Protein AF-A0A3C1G9T2-F1 (afdb_monomer_lite)

pLDDT: mean 72.77, std 18.2, range [28.62, 96.12]

Radius of gyration: 19.02 Å; chains: 1; bounding box: 40×33×49 Å

Sequence (112 aa):
MREGIAREVCRRFQWARPNGQFAVSSCRLLVLRLARRGFIQLPAARRPGNGAALRRAARGPEAGPGGLEPGVAGAALTGALVVRPIQPAEYPGWRSLMARDHYLGRTRSRAS

Structure (mmCIF, N/CA/C/O backbone):
data_AF-A0A3C1G9T2-F1
#
_entry.id   AF-A0A3C1G9T2-F1
#
loop_
_atom_site.group_PDB
_atom_site.id
_atom_site.type_symbol
_atom_site.label_atom_id
_atom_site.label_alt_id
_atom_site.label_comp_id
_atom_site.label_asym_id
_atom_site.label_entity_id
_atom_site.label_seq_id
_atom_site.pdbx_PDB_ins_code
_atom_site.Cartn_x
_atom_site.Cartn_y
_atom_site.Cartn_z
_atom_site.occupancy
_atom_site.B_iso_or_equiv
_atom_site.auth_seq_id
_atom_site.auth_comp_id
_atom_site.auth_asym_id
_atom_site.auth_atom_id
_atom_site.pdbx_PDB_model_num
ATOM 1 N N . MET A 1 1 ? 1.098 3.329 17.675 1.00 56.94 1 MET A N 1
ATOM 2 C CA . MET A 1 1 ? -0.339 3.303 18.045 1.00 56.94 1 MET A CA 1
ATOM 3 C C . MET A 1 1 ? -1.235 2.807 16.906 1.00 56.94 1 MET A C 1
ATOM 5 O O . MET A 1 1 ? -1.798 1.738 17.057 1.00 56.94 1 MET A O 1
ATOM 9 N N . ARG A 1 2 ? -1.328 3.482 15.745 1.00 71.25 2 ARG A N 1
ATOM 10 C CA . ARG A 1 2 ? -2.233 3.054 14.643 1.00 71.25 2 ARG A CA 1
ATOM 11 C C . ARG A 1 2 ? -1.890 1.702 13.998 1.00 71.25 2 ARG A C 1
ATOM 13 O O . ARG A 1 2 ? -2.776 1.025 13.500 1.00 71.25 2 ARG A O 1
ATOM 20 N N . GLU A 1 3 ? -0.626 1.295 14.038 1.00 78.31 3 GLU A N 1
ATOM 21 C CA . GLU A 1 3 ? -0.202 -0.024 13.551 1.00 78.31 3 GLU A CA 1
ATOM 22 C C . GLU A 1 3 ? -0.666 -1.176 14.457 1.00 78.31 3 GLU A C 1
ATOM 24 O O . GLU A 1 3 ? -0.977 -2.250 13.959 1.00 78.31 3 GLU A O 1
ATOM 29 N N . GLY A 1 4 ? -0.788 -0.935 15.770 1.00 85.50 4 GLY A N 1
ATOM 30 C CA . GLY A 1 4 ? -1.318 -1.924 16.713 1.00 85.50 4 GLY A CA 1
ATOM 31 C C . GLY A 1 4 ? -2.783 -2.253 16.427 1.00 85.50 4 GLY A C 1
ATOM 32 O O . GLY A 1 4 ? -3.141 -3.421 16.376 1.00 85.50 4 GLY A O 1
ATOM 33 N N . ILE A 1 5 ? -3.595 -1.232 16.121 1.00 87.38 5 ILE A N 1
ATOM 34 C CA . ILE A 1 5 ? -4.992 -1.412 15.693 1.00 87.38 5 ILE A CA 1
ATOM 35 C C . ILE A 1 5 ? -5.056 -2.235 14.401 1.00 87.38 5 ILE A C 1
ATOM 37 O O . ILE A 1 5 ? -5.826 -3.181 14.315 1.00 87.38 5 ILE A O 1
ATOM 41 N N . ALA A 1 6 ? -4.222 -1.917 13.406 1.00 90.31 6 ALA A N 1
ATOM 42 C CA . ALA A 1 6 ? -4.208 -2.658 12.145 1.00 90.31 6 ALA A CA 1
ATOM 43 C C . ALA A 1 6 ? -3.789 -4.129 12.328 1.00 90.31 6 ALA A C 1
ATOM 45 O O . ALA A 1 6 ? -4.389 -5.008 11.719 1.00 90.31 6 ALA A O 1
ATOM 46 N N . ARG A 1 7 ? -2.802 -4.417 13.190 1.00 90.62 7 ARG A N 1
ATOM 47 C CA . ARG A 1 7 ? -2.437 -5.800 13.541 1.00 90.62 7 ARG A CA 1
ATOM 48 C C . ARG A 1 7 ? -3.576 -6.535 14.227 1.00 90.62 7 ARG A C 1
ATOM 50 O O . ARG A 1 7 ? -3.834 -7.682 13.885 1.00 90.62 7 ARG A O 1
ATOM 57 N N . GLU A 1 8 ? -4.261 -5.874 15.153 1.00 93.38 8 GLU A N 1
ATOM 58 C CA . GLU A 1 8 ? -5.382 -6.475 15.867 1.00 93.38 8 GLU A CA 1
ATOM 59 C C . GLU A 1 8 ? -6.533 -6.830 14.932 1.00 93.38 8 GLU A C 1
ATOM 61 O O . GLU A 1 8 ? -7.059 -7.939 14.983 1.00 93.38 8 GLU A O 1
ATOM 66 N N . VAL A 1 9 ? -6.874 -5.913 14.029 1.00 92.81 9 VAL A N 1
ATOM 67 C CA . VAL A 1 9 ? -7.882 -6.152 12.996 1.00 92.81 9 VAL A CA 1
ATOM 68 C C . VAL A 1 9 ? -7.438 -7.298 12.086 1.00 92.81 9 VAL A C 1
ATOM 70 O O . VAL A 1 9 ? -8.196 -8.242 11.896 1.00 92.81 9 VAL A O 1
ATOM 73 N N . CYS A 1 10 ? -6.201 -7.291 11.579 1.00 95.25 10 CYS A N 1
ATOM 74 C CA . CYS A 1 10 ? -5.705 -8.405 10.768 1.00 95.25 10 CYS A CA 1
ATOM 75 C C . CYS A 1 10 ? -5.793 -9.752 11.494 1.00 95.25 10 CYS A C 1
ATOM 77 O O . CYS A 1 10 ? -6.192 -10.735 10.881 1.00 95.25 10 CYS A O 1
ATOM 79 N N . ARG A 1 11 ? -5.472 -9.793 12.790 1.00 95.19 11 ARG A N 1
ATOM 80 C CA . ARG A 1 11 ? -5.540 -11.006 13.608 1.00 95.19 11 ARG A CA 1
ATOM 81 C C . ARG A 1 11 ? -6.973 -11.509 13.785 1.00 95.19 11 ARG A C 1
ATOM 83 O O . ARG A 1 11 ? -7.224 -12.689 13.582 1.00 95.19 11 ARG A O 1
ATOM 90 N N . ARG A 1 12 ? -7.917 -10.624 14.122 1.00 96.12 12 ARG A N 1
ATOM 91 C CA . ARG A 1 12 ? -9.329 -10.995 14.344 1.00 96.12 12 ARG A CA 1
ATOM 92 C C . ARG A 1 12 ? -10.040 -11.448 13.073 1.00 96.12 12 ARG A C 1
ATOM 94 O O . ARG A 1 12 ? -10.850 -12.360 13.130 1.00 96.12 12 ARG A O 1
ATOM 101 N N . PHE A 1 13 ? -9.725 -10.823 11.944 1.00 94.56 13 PHE A N 1
ATOM 102 C CA . PHE A 1 13 ? -10.341 -11.133 10.652 1.00 94.56 13 PHE A CA 1
ATOM 103 C C . PHE A 1 13 ? -9.537 -12.146 9.829 1.00 94.56 13 PHE A C 1
ATOM 105 O O . PHE A 1 13 ? -9.868 -12.371 8.669 1.00 94.56 13 PHE A O 1
ATOM 112 N N . GLN A 1 14 ? -8.457 -12.708 10.391 1.00 94.62 14 GLN A N 1
ATOM 113 C CA . GLN A 1 14 ? -7.511 -13.576 9.677 1.00 94.62 14 GLN A CA 1
ATOM 114 C C . GLN A 1 14 ? -7.074 -12.985 8.327 1.00 94.62 14 GLN A C 1
ATOM 116 O O . GLN A 1 14 ? -6.906 -13.674 7.323 1.00 94.62 14 GLN A O 1
ATOM 121 N N . TRP A 1 15 ? -6.891 -11.662 8.291 1.00 94.75 15 TRP A N 1
ATOM 122 C CA . TRP A 1 15 ? -6.568 -10.951 7.064 1.00 94.75 15 TRP A CA 1
ATOM 123 C C . TRP A 1 15 ? -5.071 -11.053 6.767 1.00 94.75 15 TRP A C 1
ATOM 125 O O . TRP A 1 15 ? -4.270 -10.166 7.101 1.00 94.75 15 TRP A O 1
ATOM 135 N N . ALA A 1 16 ? -4.708 -12.161 6.128 1.00 93.50 16 ALA A N 1
ATOM 136 C CA . ALA A 1 16 ? -3.364 -12.487 5.683 1.00 93.50 16 ALA A CA 1
ATOM 137 C C . ALA A 1 16 ? -3.184 -12.291 4.169 1.00 93.50 16 ALA A C 1
ATOM 139 O O . ALA A 1 16 ? -4.133 -12.239 3.389 1.00 93.50 16 ALA A O 1
ATOM 140 N N . ARG A 1 17 ? -1.928 -12.129 3.763 1.00 91.88 17 ARG A N 1
ATOM 141 C CA . ARG A 1 17 ? -1.475 -12.177 2.370 1.00 91.88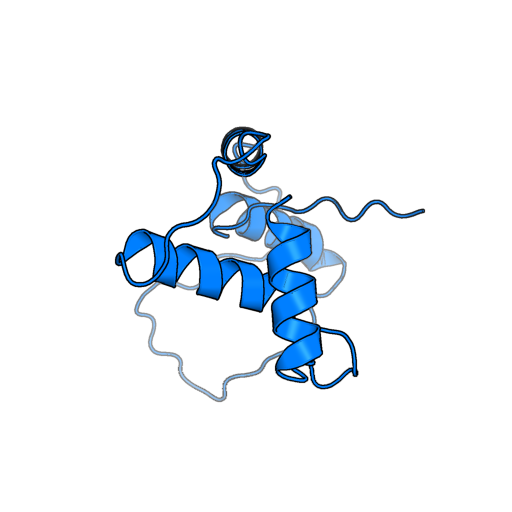 17 ARG A CA 1
ATOM 142 C C . ARG A 1 17 ? -1.284 -13.641 1.945 1.00 91.88 17 ARG A C 1
ATOM 144 O O . ARG A 1 17 ? -1.158 -14.498 2.818 1.00 91.88 17 ARG A O 1
ATOM 151 N N . PRO A 1 18 ? -1.131 -13.928 0.638 1.00 89.94 18 PRO A N 1
ATOM 152 C CA . PRO A 1 18 ? -0.848 -15.286 0.158 1.00 89.94 18 PRO A CA 1
ATOM 153 C C . PRO A 1 18 ? 0.391 -15.941 0.790 1.00 89.94 18 PRO A C 1
ATOM 155 O O . PRO A 1 18 ? 0.472 -17.157 0.869 1.00 89.94 18 PRO A O 1
ATOM 158 N N . ASN A 1 19 ? 1.343 -15.144 1.285 1.00 88.69 19 ASN A N 1
ATOM 159 C CA . ASN A 1 19 ? 2.536 -15.631 1.982 1.00 88.69 19 ASN A CA 1
ATOM 160 C C . ASN A 1 19 ? 2.326 -15.898 3.491 1.00 88.69 19 ASN A C 1
ATOM 162 O O . ASN A 1 19 ? 3.303 -15.990 4.231 1.00 88.69 19 ASN A O 1
ATOM 166 N N . GLY A 1 20 ? 1.079 -15.923 3.974 1.00 88.94 20 GLY A N 1
ATOM 167 C CA . GLY A 1 20 ? 0.723 -16.188 5.373 1.00 88.94 20 GLY A CA 1
ATOM 168 C C . GLY A 1 20 ? 0.943 -15.017 6.339 1.00 88.94 20 GLY A C 1
ATOM 169 O O . GLY A 1 20 ? 0.484 -15.061 7.478 1.00 88.94 20 GLY A O 1
ATOM 170 N N . GLN A 1 21 ? 1.595 -13.932 5.914 1.00 91.81 21 GLN A N 1
ATOM 171 C CA . GLN A 1 21 ? 1.814 -12.770 6.777 1.00 91.81 21 GLN A CA 1
ATOM 172 C C . GLN A 1 21 ? 0.579 -11.866 6.824 1.00 91.81 21 GLN A C 1
ATOM 174 O O . GLN A 1 21 ? -0.061 -11.610 5.801 1.00 91.81 21 GLN A O 1
ATOM 179 N N . PHE A 1 22 ? 0.287 -11.284 7.990 1.00 94.62 22 PHE A N 1
ATOM 180 C CA . PHE A 1 22 ? -0.817 -10.335 8.129 1.00 94.62 22 PHE A CA 1
ATOM 181 C C . PHE A 1 22 ? -0.665 -9.113 7.215 1.00 94.62 22 PHE A C 1
ATOM 183 O O . PHE A 1 22 ? 0.393 -8.481 7.125 1.00 94.62 22 PHE A O 1
ATOM 190 N N . ALA A 1 23 ? -1.767 -8.718 6.578 1.00 92.50 23 ALA A N 1
ATOM 191 C CA . ALA A 1 23 ? -1.827 -7.613 5.626 1.00 92.50 23 ALA A CA 1
ATOM 192 C C . ALA A 1 23 ? -1.872 -6.227 6.309 1.00 92.50 23 ALA A C 1
ATOM 194 O O . ALA A 1 23 ? -2.635 -5.346 5.911 1.00 92.50 23 ALA A O 1
ATOM 195 N N . VAL A 1 24 ? -1.026 -6.003 7.323 1.00 91.69 24 VAL A N 1
ATOM 196 C CA . VAL A 1 24 ? -1.074 -4.839 8.230 1.00 91.69 24 VAL A CA 1
ATOM 197 C C . VAL A 1 24 ? -1.039 -3.506 7.478 1.00 91.69 24 VAL A C 1
ATOM 199 O O . VAL A 1 24 ? -1.797 -2.592 7.804 1.00 91.69 24 VAL A O 1
ATOM 202 N N . SER A 1 25 ? -0.203 -3.382 6.441 1.00 87.75 25 SER A N 1
ATOM 203 C CA . SER A 1 25 ? -0.120 -2.159 5.627 1.00 87.75 25 SER A CA 1
ATOM 204 C C . SER A 1 25 ? -1.438 -1.838 4.915 1.00 87.75 25 SER A C 1
ATOM 206 O O . SER A 1 25 ? -1.877 -0.687 4.929 1.00 87.75 25 SER A O 1
ATOM 208 N N . SER A 1 26 ? -2.086 -2.851 4.332 1.00 88.94 26 SER A N 1
ATOM 209 C CA . SER A 1 26 ? -3.364 -2.713 3.624 1.00 88.94 26 SER A CA 1
ATOM 210 C C . SER A 1 26 ? -4.500 -2.420 4.601 1.00 88.94 26 SER A C 1
ATOM 212 O O . SER A 1 26 ? -5.271 -1.484 4.390 1.00 88.94 26 SER A O 1
ATOM 214 N N . CYS A 1 27 ? -4.540 -3.143 5.723 1.00 92.25 27 CYS A N 1
ATOM 215 C CA . CYS A 1 27 ? -5.505 -2.918 6.795 1.00 92.25 27 CYS A CA 1
ATOM 216 C C . CYS A 1 27 ? -5.402 -1.495 7.356 1.00 92.25 27 CYS A C 1
ATOM 218 O O . CYS A 1 27 ? -6.405 -0.793 7.483 1.00 92.25 27 CYS A O 1
ATOM 220 N N . ARG A 1 28 ? -4.181 -1.001 7.598 1.00 89.50 28 ARG A N 1
ATOM 221 C CA . ARG A 1 28 ? -3.958 0.383 8.032 1.00 89.50 28 ARG A CA 1
ATOM 222 C C . ARG A 1 28 ? -4.548 1.388 7.039 1.00 89.50 28 ARG A C 1
ATOM 224 O O . ARG A 1 28 ? -5.129 2.384 7.465 1.00 89.50 28 ARG A O 1
ATOM 231 N N . LEU A 1 29 ? -4.399 1.148 5.737 1.00 89.75 29 LEU A N 1
ATOM 232 C CA . LEU A 1 29 ? -4.957 2.007 4.692 1.00 89.75 29 LEU A CA 1
ATOM 233 C C . LEU A 1 29 ? -6.491 1.998 4.706 1.00 89.75 29 LEU A C 1
ATOM 235 O O . LEU A 1 29 ? -7.095 3.069 4.646 1.00 89.75 29 LEU A O 1
ATOM 239 N N . LEU A 1 30 ? -7.108 0.820 4.842 1.00 91.44 30 LEU A N 1
ATOM 240 C CA . LEU A 1 30 ? -8.559 0.678 4.976 1.00 91.44 30 LEU A CA 1
ATOM 241 C C . LEU A 1 30 ? -9.080 1.444 6.196 1.00 91.44 30 LEU A C 1
ATOM 243 O O . LEU A 1 30 ? -9.954 2.294 6.060 1.00 91.44 30 LEU A O 1
ATOM 247 N N . VAL A 1 31 ? -8.496 1.196 7.368 1.00 89.75 31 VAL A N 1
ATOM 248 C CA . VAL A 1 31 ? -8.873 1.829 8.639 1.00 89.75 31 VAL A CA 1
ATOM 249 C C . VAL A 1 31 ? -8.789 3.358 8.538 1.00 89.75 31 VAL A C 1
ATOM 251 O O . VAL A 1 31 ? -9.690 4.070 8.974 1.00 89.75 31 VAL A O 1
ATOM 254 N N . LEU A 1 32 ? -7.751 3.893 7.886 1.00 88.25 32 LEU A N 1
ATOM 255 C CA . LEU A 1 32 ? -7.644 5.332 7.630 1.00 88.25 32 LEU A CA 1
ATOM 256 C C . LEU A 1 32 ? -8.723 5.856 6.672 1.00 88.25 32 LEU A C 1
ATOM 258 O O . LEU A 1 32 ? -9.223 6.959 6.883 1.00 88.25 32 LEU A O 1
ATOM 262 N N . ARG A 1 33 ? -9.075 5.105 5.622 1.00 89.19 33 ARG A N 1
ATOM 263 C CA . ARG A 1 33 ? -10.147 5.490 4.688 1.00 89.19 33 ARG A CA 1
ATOM 264 C C . ARG A 1 33 ? -11.509 5.500 5.376 1.00 89.19 33 ARG A C 1
ATOM 266 O O . ARG A 1 33 ? -12.245 6.463 5.200 1.00 89.19 33 ARG A O 1
ATOM 273 N N . LEU A 1 34 ? -11.808 4.482 6.182 1.00 91.56 34 LEU A N 1
ATOM 274 C CA . LEU A 1 34 ? -13.045 4.407 6.962 1.00 91.56 34 LEU A CA 1
ATOM 275 C C . LEU A 1 34 ? -13.165 5.592 7.920 1.00 91.56 34 LEU A C 1
ATOM 277 O O . LEU A 1 34 ? -14.207 6.236 7.960 1.00 91.56 34 LEU A O 1
ATOM 281 N N . ALA A 1 35 ? -12.076 5.942 8.608 1.00 90.00 35 ALA A N 1
ATOM 282 C CA . ALA A 1 35 ? -12.078 7.083 9.513 1.00 90.00 35 ALA A CA 1
ATOM 283 C C . ALA A 1 35 ? -12.274 8.424 8.801 1.00 90.00 35 ALA A C 1
ATOM 285 O O . ALA A 1 35 ? -13.018 9.272 9.276 1.00 90.00 35 ALA A O 1
ATOM 286 N N . ARG A 1 36 ? -11.651 8.614 7.630 1.00 87.56 36 ARG A N 1
ATOM 287 C CA . ARG A 1 36 ? -11.865 9.820 6.810 1.00 87.56 36 ARG A CA 1
ATOM 288 C C . ARG A 1 36 ? -13.295 9.947 6.297 1.00 87.56 36 ARG A C 1
ATOM 290 O O . ARG A 1 36 ? -13.756 11.059 6.097 1.00 87.56 36 ARG A O 1
ATOM 297 N N . ARG A 1 37 ? -13.967 8.820 6.064 1.00 92.62 37 ARG A N 1
ATOM 298 C CA . ARG A 1 37 ? -15.379 8.773 5.669 1.00 92.62 37 ARG A CA 1
ATOM 299 C C . ARG A 1 37 ? -16.342 8.861 6.862 1.00 92.62 37 ARG A C 1
ATOM 301 O O . ARG A 1 37 ? -17.542 8.808 6.648 1.00 92.62 37 ARG A O 1
ATOM 308 N N . GLY A 1 38 ? -15.837 8.963 8.094 1.00 92.00 38 GLY A N 1
ATOM 309 C CA . GLY A 1 38 ? -16.663 9.072 9.299 1.00 92.00 38 GLY A CA 1
ATOM 310 C C . GLY A 1 38 ? -17.256 7.754 9.808 1.00 92.00 38 GLY A C 1
ATOM 311 O O . GLY A 1 38 ? -17.956 7.770 10.810 1.00 92.00 38 GLY A O 1
ATOM 312 N N . PHE A 1 39 ? -16.951 6.608 9.187 1.00 94.00 39 PHE A N 1
ATOM 313 C CA . PHE A 1 39 ? -17.489 5.311 9.628 1.00 94.00 39 PHE A CA 1
ATOM 314 C C . PHE A 1 39 ? -16.927 4.845 10.973 1.00 94.00 39 PHE A C 1
ATOM 316 O O . PHE A 1 39 ? -17.565 4.066 11.671 1.00 94.00 39 PHE A O 1
ATOM 323 N N . ILE A 1 40 ? -15.711 5.275 11.317 1.00 91.19 40 ILE A N 1
ATOM 324 C CA . ILE A 1 40 ? -15.057 4.949 12.587 1.00 91.19 40 ILE A CA 1
ATOM 325 C C . ILE A 1 40 ? -14.276 6.156 13.097 1.00 91.19 40 ILE A C 1
ATOM 327 O O . ILE A 1 40 ? -13.708 6.918 12.316 1.00 91.19 40 ILE A O 1
ATOM 331 N N . GLN A 1 41 ? -14.152 6.289 14.413 1.00 89.00 41 GLN A N 1
ATOM 332 C CA . GLN A 1 41 ? -13.301 7.306 15.019 1.00 89.00 41 GLN A CA 1
ATOM 333 C C . GLN A 1 41 ? -11.976 6.676 15.454 1.00 89.00 41 GLN A C 1
ATOM 335 O O . GLN A 1 41 ? -11.946 5.652 16.134 1.00 89.00 41 GLN A O 1
ATOM 340 N N . LEU A 1 42 ? -10.854 7.265 15.031 1.00 85.69 42 LEU A N 1
ATOM 341 C CA . LEU A 1 42 ? -9.523 6.772 15.389 1.00 85.69 42 LEU A CA 1
ATOM 342 C C . LEU A 1 42 ? -8.859 7.688 16.414 1.00 85.69 42 LEU A C 1
ATOM 344 O O . LEU A 1 42 ? -8.898 8.906 16.232 1.00 85.69 42 LEU A O 1
ATOM 348 N N . PRO A 1 43 ? -8.145 7.130 17.410 1.00 83.31 43 PRO A N 1
ATOM 349 C CA . PRO A 1 43 ? -7.418 7.935 18.382 1.00 83.31 43 PRO A CA 1
ATOM 350 C C . PRO A 1 43 ? -6.378 8.818 17.688 1.00 83.31 43 PRO A C 1
ATOM 352 O O . PRO A 1 43 ? -5.786 8.429 16.667 1.00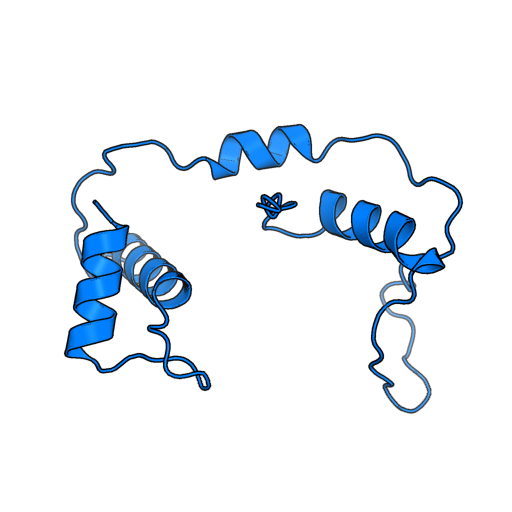 83.31 43 PRO A O 1
ATOM 355 N N . ALA A 1 44 ? -6.140 10.007 18.244 1.00 75.38 44 ALA A N 1
ATOM 356 C CA . ALA A 1 44 ? -5.193 10.978 17.708 1.00 75.38 44 ALA A CA 1
ATOM 357 C C . ALA A 1 44 ? -3.834 10.325 17.386 1.00 75.38 44 ALA A C 1
ATOM 359 O O . ALA A 1 44 ? -3.331 9.446 18.096 1.00 75.38 44 ALA A O 1
ATOM 360 N N . ALA A 1 45 ? -3.251 10.690 16.243 1.00 69.56 45 ALA A N 1
ATOM 361 C CA . ALA A 1 45 ? -1.967 10.136 15.841 1.00 69.56 45 ALA A CA 1
ATOM 362 C C . ALA A 1 45 ? -0.865 10.650 16.780 1.00 69.56 45 ALA A C 1
ATOM 364 O O . ALA A 1 45 ? -0.590 11.839 16.810 1.00 69.56 45 ALA A O 1
ATOM 365 N N . ARG A 1 46 ? -0.192 9.745 17.504 1.00 68.94 46 ARG A N 1
ATOM 366 C CA . ARG A 1 46 ? 0.905 10.108 18.424 1.00 68.94 46 ARG A CA 1
ATOM 367 C C . ARG A 1 46 ? 2.176 10.632 17.733 1.00 68.94 46 ARG A C 1
ATOM 369 O O . ARG A 1 46 ? 3.066 11.118 18.415 1.00 68.94 46 ARG A O 1
ATOM 376 N N . ARG A 1 47 ? 2.304 10.484 16.408 1.00 61.53 47 ARG A N 1
ATOM 377 C CA . ARG A 1 47 ? 3.422 11.018 15.611 1.00 61.53 47 ARG A CA 1
ATOM 378 C C . ARG A 1 47 ? 2.923 11.446 14.227 1.00 61.53 47 ARG A C 1
ATOM 380 O O . ARG A 1 47 ? 2.143 10.686 13.634 1.00 61.53 47 ARG A O 1
ATOM 387 N N . PRO A 1 48 ? 3.366 12.596 13.690 1.00 55.06 48 PRO A N 1
ATOM 388 C CA . PRO A 1 48 ? 3.126 12.945 12.296 1.00 55.06 48 PRO A CA 1
ATOM 389 C C . PRO A 1 48 ? 3.766 11.890 11.386 1.00 55.06 48 PRO A C 1
ATOM 391 O O . PRO A 1 48 ? 4.864 11.397 11.643 1.00 55.06 48 PRO A O 1
ATOM 394 N N . GLY A 1 49 ? 3.043 11.483 10.342 1.00 56.38 49 GLY A N 1
ATOM 395 C CA . GLY A 1 49 ? 3.528 10.478 9.402 1.00 56.38 49 GLY A CA 1
ATOM 396 C C . GLY A 1 49 ? 4.724 10.995 8.604 1.00 56.38 49 GLY A C 1
ATOM 397 O O . GLY A 1 49 ? 4.676 12.072 8.021 1.00 56.38 49 GLY A O 1
ATOM 398 N N . ASN A 1 50 ? 5.766 10.178 8.504 1.00 54.41 50 ASN A N 1
ATOM 399 C CA . ASN A 1 50 ? 7.047 10.471 7.853 1.00 54.41 50 ASN A CA 1
ATOM 400 C C . ASN A 1 50 ? 6.915 10.741 6.334 1.00 54.41 50 ASN A C 1
ATOM 402 O O . ASN A 1 50 ? 7.884 11.115 5.679 1.00 54.41 50 ASN A O 1
ATOM 406 N N . GLY A 1 51 ? 5.728 10.530 5.752 1.00 49.59 51 GLY A N 1
ATOM 407 C CA . GLY A 1 51 ? 5.487 10.623 4.310 1.00 49.59 51 GLY A CA 1
ATOM 408 C C . GLY A 1 51 ? 5.680 12.026 3.730 1.00 49.59 51 GLY A C 1
ATOM 409 O O . GLY A 1 51 ? 6.035 12.152 2.564 1.00 49.59 51 GLY A O 1
ATOM 410 N N . ALA A 1 52 ? 5.507 13.083 4.530 1.00 48.75 52 ALA A N 1
ATOM 411 C CA . ALA A 1 52 ? 5.726 14.454 4.063 1.00 48.75 52 ALA A CA 1
ATOM 412 C C . ALA A 1 52 ? 7.218 14.771 3.834 1.00 48.75 52 ALA A C 1
ATOM 414 O O . ALA A 1 52 ? 7.559 15.458 2.873 1.00 48.75 52 ALA A O 1
ATOM 415 N N . ALA A 1 53 ? 8.110 14.232 4.673 1.00 46.16 53 ALA A N 1
ATOM 416 C CA . ALA A 1 53 ? 9.556 14.422 4.538 1.00 46.16 53 ALA A CA 1
ATOM 417 C C . ALA A 1 53 ? 10.125 13.661 3.326 1.00 46.16 53 ALA A C 1
ATOM 419 O O . ALA A 1 53 ? 10.965 14.187 2.600 1.00 46.16 53 ALA A O 1
ATOM 420 N N . LEU A 1 54 ? 9.598 12.462 3.048 1.00 49.62 54 LEU A N 1
ATOM 421 C CA . LEU A 1 54 ? 9.970 11.654 1.880 1.00 49.62 54 LEU A CA 1
ATOM 422 C C . LEU A 1 54 ? 9.631 12.331 0.544 1.00 49.62 54 LEU A C 1
ATOM 424 O O . LEU A 1 54 ? 10.428 12.255 -0.386 1.00 49.62 54 LEU A O 1
ATOM 428 N N . ARG A 1 55 ? 8.508 13.059 0.460 1.00 46.88 55 ARG A N 1
ATOM 429 C CA . ARG A 1 55 ? 8.132 13.810 -0.754 1.00 46.88 55 ARG A CA 1
ATOM 430 C C . ARG A 1 55 ? 9.110 14.933 -1.104 1.00 46.88 55 ARG A C 1
ATOM 432 O O . ARG A 1 55 ? 9.257 15.253 -2.276 1.00 46.88 55 ARG A O 1
ATOM 439 N N . ARG A 1 56 ? 9.781 15.544 -0.117 1.00 46.25 56 ARG A N 1
ATOM 440 C CA . ARG A 1 56 ? 10.772 16.608 -0.379 1.00 46.25 56 ARG A CA 1
ATOM 441 C C . ARG A 1 56 ? 12.112 16.056 -0.863 1.00 46.25 56 ARG A C 1
ATOM 443 O O . ARG A 1 56 ? 12.729 16.684 -1.710 1.00 46.25 56 ARG A O 1
ATOM 450 N N . ALA A 1 57 ? 12.518 14.882 -0.379 1.00 47.88 57 ALA A N 1
ATOM 451 C CA . ALA A 1 57 ? 13.774 14.232 -0.768 1.00 47.88 57 ALA A CA 1
ATOM 452 C C . ALA A 1 57 ? 13.734 13.571 -2.163 1.00 47.88 57 ALA A C 1
ATOM 454 O O . ALA A 1 57 ? 14.774 13.183 -2.683 1.00 47.88 57 ALA A O 1
ATOM 455 N N . ALA A 1 58 ? 12.547 13.431 -2.762 1.00 50.50 58 ALA A N 1
ATOM 456 C CA . ALA A 1 58 ? 12.349 12.858 -4.094 1.00 50.50 58 ALA A CA 1
ATOM 457 C C . ALA A 1 58 ? 12.698 13.818 -5.253 1.00 50.50 58 ALA A C 1
ATOM 459 O O . ALA A 1 58 ? 12.755 13.390 -6.401 1.00 50.50 58 ALA A O 1
ATOM 460 N N . ARG A 1 59 ? 12.987 15.094 -4.961 1.00 45.84 59 ARG A N 1
ATOM 461 C CA . ARG A 1 59 ? 13.577 16.048 -5.915 1.00 45.84 59 ARG A CA 1
ATOM 462 C C . ARG A 1 59 ? 15.103 15.877 -5.957 1.00 45.84 59 ARG A C 1
ATOM 464 O O . ARG A 1 59 ? 15.840 16.735 -5.487 1.00 45.84 59 ARG A O 1
ATOM 471 N N . GLY A 1 60 ? 15.561 14.713 -6.415 1.00 46.31 60 GLY A N 1
ATOM 472 C CA . GLY A 1 60 ? 16.961 14.470 -6.795 1.00 46.31 60 GLY A CA 1
ATOM 473 C C . GLY A 1 60 ? 17.183 14.769 -8.285 1.00 46.31 60 GLY A C 1
ATOM 474 O O . GLY A 1 60 ? 16.189 14.900 -9.000 1.00 46.31 60 GLY A O 1
ATOM 475 N N . PRO A 1 61 ? 18.441 14.914 -8.744 1.00 44.53 61 PRO A N 1
ATOM 476 C CA . PRO A 1 61 ? 18.751 15.488 -10.051 1.00 44.53 61 PRO A CA 1
ATOM 477 C C . PRO A 1 61 ? 18.278 14.617 -11.222 1.00 44.53 61 PRO A C 1
ATOM 479 O O . PRO A 1 61 ? 18.078 13.410 -11.075 1.00 44.53 61 PRO A O 1
ATOM 482 N N . GLU A 1 62 ? 18.092 15.303 -12.353 1.00 52.72 62 GLU A N 1
ATOM 483 C CA . GLU A 1 62 ? 17.730 14.823 -13.693 1.00 52.72 62 GLU A CA 1
ATOM 484 C C . GLU A 1 62 ? 18.365 13.479 -14.082 1.00 52.72 62 GLU A C 1
ATOM 486 O O . GLU A 1 62 ? 19.460 13.121 -13.643 1.00 52.72 62 GLU A O 1
ATOM 491 N N . ALA A 1 63 ? 17.634 12.732 -14.913 1.00 47.03 63 ALA A N 1
ATOM 492 C CA . ALA A 1 63 ? 17.959 11.383 -15.350 1.00 47.03 63 ALA A CA 1
ATOM 493 C C . ALA A 1 63 ? 19.403 11.266 -15.874 1.00 47.03 63 ALA A C 1
ATOM 495 O O . ALA A 1 63 ? 19.782 11.891 -16.859 1.00 47.03 63 ALA A O 1
ATOM 496 N N . GLY A 1 64 ? 20.207 10.429 -15.213 1.00 46.75 64 GLY A N 1
ATOM 497 C CA . GLY A 1 64 ? 21.482 9.974 -15.762 1.00 46.75 64 GLY A CA 1
ATOM 498 C C . GLY A 1 64 ? 21.259 9.027 -16.951 1.00 46.75 64 GLY A C 1
ATOM 499 O O . GLY A 1 64 ? 20.215 8.371 -17.018 1.00 46.75 64 GLY A O 1
ATOM 500 N N . PRO A 1 65 ? 22.230 8.922 -17.874 1.00 46.69 65 PRO A N 1
ATOM 501 C CA . PRO A 1 65 ? 22.079 8.190 -19.126 1.00 46.69 65 PRO A CA 1
ATOM 502 C C . PRO A 1 65 ? 21.945 6.690 -18.833 1.00 46.69 65 PRO A C 1
ATOM 504 O O . PRO A 1 65 ? 22.888 6.039 -18.390 1.00 46.69 65 PRO A O 1
ATOM 507 N N . GLY A 1 66 ? 20.734 6.161 -19.009 1.00 52.62 66 GLY A N 1
ATOM 508 C CA . GLY A 1 66 ? 20.372 4.818 -18.554 1.00 52.62 66 GLY A CA 1
ATOM 509 C C . GLY A 1 66 ? 19.006 4.341 -19.049 1.00 52.62 66 GLY A C 1
ATOM 510 O O . GLY A 1 66 ? 18.240 3.777 -18.273 1.00 52.62 66 GLY A O 1
ATOM 511 N N . GLY A 1 67 ? 18.693 4.615 -20.319 1.00 55.62 67 GLY A N 1
ATOM 512 C CA . GLY A 1 67 ? 17.913 3.743 -21.212 1.00 55.62 67 GLY A CA 1
ATOM 513 C C . GLY A 1 67 ? 16.418 3.503 -20.970 1.00 55.62 67 GLY A C 1
ATOM 514 O O . GLY A 1 67 ? 15.815 2.810 -21.783 1.00 55.62 67 GLY A O 1
ATOM 515 N N . LEU A 1 68 ? 15.799 4.032 -19.912 1.00 60.94 68 LEU A N 1
ATOM 516 C CA . LEU A 1 68 ? 14.352 3.905 -19.699 1.00 60.94 68 LEU A CA 1
ATOM 517 C C . LEU A 1 68 ? 13.658 5.252 -19.897 1.00 60.94 68 LEU A C 1
ATOM 519 O O . LEU A 1 68 ? 13.487 6.014 -18.947 1.00 60.94 68 LEU A O 1
ATOM 523 N N . GLU A 1 69 ? 13.233 5.509 -21.130 1.00 63.47 69 GLU A N 1
ATOM 524 C CA . GLU A 1 69 ? 12.348 6.626 -21.446 1.00 63.47 69 GLU A CA 1
ATOM 525 C C . GLU A 1 69 ? 10.888 6.218 -21.194 1.00 63.47 69 GLU A C 1
ATOM 527 O O . GLU A 1 69 ? 10.476 5.124 -21.602 1.00 63.47 69 GLU A O 1
ATOM 532 N N . PRO A 1 70 ? 10.079 7.054 -20.518 1.00 63.41 70 PRO A N 1
ATOM 533 C CA . PRO A 1 70 ? 8.646 6.825 -20.421 1.00 63.41 70 PRO A CA 1
ATOM 534 C C . PRO A 1 70 ? 8.035 6.677 -21.816 1.00 63.41 70 PRO A C 1
ATOM 536 O O . PRO A 1 70 ? 8.282 7.492 -22.703 1.00 63.41 70 PRO A O 1
ATOM 539 N N . GLY A 1 71 ? 7.200 5.654 -22.004 1.00 66.25 71 GLY A N 1
ATOM 540 C CA . GLY A 1 71 ? 6.396 5.546 -23.217 1.00 66.25 71 GLY A CA 1
ATOM 541 C C . GLY A 1 71 ? 5.499 6.775 -23.389 1.00 66.25 71 GLY A C 1
ATOM 542 O O . GLY A 1 71 ? 5.034 7.363 -22.408 1.00 66.25 71 GLY A O 1
ATOM 543 N N . VAL A 1 72 ? 5.241 7.161 -24.638 1.00 64.12 72 VAL A N 1
ATOM 544 C CA . VAL A 1 72 ? 4.366 8.297 -24.949 1.00 64.12 72 VAL A CA 1
ATOM 545 C C . VAL A 1 72 ? 2.942 7.976 -24.495 1.00 64.12 72 VAL A C 1
ATOM 547 O O . VAL A 1 72 ? 2.354 6.970 -24.902 1.00 64.12 72 VAL A O 1
ATOM 550 N N . ALA A 1 73 ? 2.374 8.831 -23.644 1.00 57.50 73 ALA A N 1
ATOM 551 C CA . ALA A 1 73 ? 0.990 8.695 -23.211 1.00 57.50 73 ALA A CA 1
ATOM 552 C C . ALA A 1 73 ? 0.049 8.757 -24.428 1.00 57.50 73 ALA A C 1
ATOM 554 O O . ALA A 1 73 ? 0.120 9.689 -25.223 1.00 57.50 73 ALA A O 1
ATOM 555 N N . GLY A 1 74 ? -0.826 7.758 -24.571 1.00 58.78 74 GLY A N 1
ATOM 556 C CA . GLY A 1 74 ? -1.748 7.655 -25.708 1.00 58.78 74 GLY A CA 1
ATOM 557 C C . GLY A 1 74 ? -1.195 6.908 -26.925 1.00 58.78 74 GLY A C 1
ATOM 558 O O . GLY A 1 74 ? -1.919 6.760 -27.906 1.00 58.78 74 GLY A O 1
ATOM 559 N N . ALA A 1 75 ? 0.037 6.390 -26.873 1.00 68.12 75 ALA A N 1
ATOM 560 C CA . ALA A 1 75 ? 0.507 5.453 -27.885 1.00 68.12 75 ALA A CA 1
ATOM 561 C C . ALA A 1 75 ? -0.362 4.185 -27.865 1.00 68.12 75 ALA A C 1
ATOM 563 O O . ALA A 1 75 ? -0.553 3.561 -26.816 1.00 68.12 75 ALA A O 1
ATOM 564 N N . ALA A 1 76 ? -0.887 3.798 -29.028 1.00 69.31 76 ALA A N 1
ATOM 565 C CA . ALA A 1 76 ? -1.554 2.515 -29.179 1.00 69.31 76 ALA A CA 1
ATOM 566 C C . ALA A 1 76 ? -0.528 1.404 -28.915 1.00 69.31 76 ALA A C 1
ATOM 568 O O . ALA A 1 76 ? 0.454 1.276 -29.646 1.00 69.31 76 ALA A O 1
ATOM 569 N N . LEU A 1 77 ? -0.737 0.619 -27.855 1.00 68.62 77 LEU A N 1
ATOM 570 C CA . LEU A 1 77 ? 0.080 -0.558 -27.580 1.00 68.62 77 LEU A CA 1
ATOM 571 C C . LEU A 1 77 ? -0.244 -1.609 -28.643 1.00 68.62 77 LEU A C 1
ATOM 573 O O . LEU A 1 77 ? -1.269 -2.285 -28.574 1.00 68.62 77 LEU A O 1
ATOM 577 N N . THR A 1 78 ? 0.607 -1.710 -29.658 1.00 72.19 78 THR A N 1
ATOM 578 C CA . THR A 1 78 ? 0.505 -2.731 -30.696 1.00 72.19 78 THR A CA 1
ATOM 579 C C . THR A 1 78 ? 1.370 -3.928 -30.298 1.00 72.19 78 THR A C 1
ATOM 581 O O . THR A 1 78 ? 2.568 -3.801 -30.058 1.00 72.19 78 THR A O 1
ATOM 584 N N . GLY A 1 79 ? 0.753 -5.107 -30.186 1.00 77.75 79 GLY A N 1
ATOM 585 C CA . GLY A 1 79 ? 1.432 -6.356 -29.823 1.00 77.75 79 GLY A CA 1
ATOM 586 C C . GLY A 1 79 ? 1.087 -6.891 -28.431 1.00 77.75 79 GLY A C 1
ATOM 587 O O . GLY A 1 79 ? 0.263 -6.339 -27.703 1.00 77.75 79 GLY A O 1
ATOM 588 N N . ALA A 1 80 ? 1.696 -8.025 -28.079 1.00 76.56 80 ALA A N 1
ATOM 589 C CA . ALA A 1 80 ? 1.469 -8.682 -26.797 1.00 76.56 80 ALA A CA 1
ATOM 590 C C . ALA A 1 80 ? 2.160 -7.921 -25.656 1.00 76.56 80 ALA A C 1
ATOM 592 O O . ALA A 1 80 ? 3.334 -7.562 -25.750 1.00 76.56 80 ALA A O 1
ATOM 593 N N . LEU A 1 81 ? 1.442 -7.714 -24.550 1.00 79.94 81 LEU A N 1
ATOM 594 C CA . LEU A 1 81 ? 2.012 -7.138 -23.336 1.00 79.94 81 LEU A CA 1
ATOM 595 C C . LEU A 1 81 ? 2.988 -8.137 -22.702 1.00 79.94 81 LEU A C 1
ATOM 597 O O . LEU A 1 81 ? 2.573 -9.180 -22.198 1.00 79.94 81 LEU A O 1
ATOM 601 N N . VAL A 1 82 ? 4.277 -7.795 -22.686 1.00 77.44 82 VAL A N 1
ATOM 602 C CA . VAL A 1 82 ? 5.315 -8.598 -22.030 1.00 77.44 82 VAL A CA 1
ATOM 603 C C . VAL A 1 82 ? 5.751 -7.920 -20.739 1.00 77.44 82 VAL A C 1
ATOM 605 O O . VAL A 1 82 ? 6.186 -6.771 -20.737 1.00 77.44 82 VAL A O 1
ATOM 608 N N . VAL A 1 83 ? 5.669 -8.653 -19.630 1.00 84.94 83 VAL A N 1
ATOM 609 C CA . VAL A 1 83 ? 6.176 -8.217 -18.326 1.00 84.94 83 VAL A CA 1
ATOM 610 C C . VAL A 1 83 ? 7.436 -9.013 -18.012 1.00 84.94 83 VAL A C 1
ATOM 612 O O . VAL A 1 83 ? 7.396 -10.241 -17.977 1.00 84.94 83 VAL A O 1
ATOM 615 N N . ARG A 1 84 ? 8.553 -8.321 -17.760 1.00 88.50 84 ARG A N 1
ATOM 616 C CA . ARG A 1 84 ? 9.820 -8.947 -17.361 1.00 88.50 84 ARG A CA 1
ATOM 617 C C . ARG A 1 84 ? 10.475 -8.230 -16.179 1.00 88.50 84 ARG A C 1
ATOM 619 O O . ARG A 1 84 ? 10.228 -7.040 -15.976 1.00 88.50 84 ARG A O 1
ATOM 626 N N . PRO A 1 85 ? 11.347 -8.920 -15.426 1.00 85.12 85 PRO A N 1
ATOM 627 C CA . PRO A 1 85 ? 12.212 -8.271 -14.451 1.00 85.12 85 PRO A CA 1
ATOM 628 C C . PRO A 1 85 ? 13.125 -7.209 -15.086 1.00 85.12 85 PRO A C 1
ATOM 630 O O . PRO A 1 85 ? 13.520 -7.309 -16.252 1.00 85.12 85 PRO A O 1
ATOM 633 N N . ILE A 1 86 ? 13.475 -6.203 -14.283 1.00 81.88 86 ILE A N 1
ATOM 634 C CA . ILE A 1 86 ? 14.407 -5.128 -14.647 1.00 81.88 86 ILE A CA 1
ATOM 635 C C . ILE A 1 86 ? 15.836 -5.665 -14.590 1.00 81.88 86 ILE A C 1
ATOM 637 O O . ILE A 1 86 ? 16.217 -6.307 -13.610 1.00 81.88 86 ILE A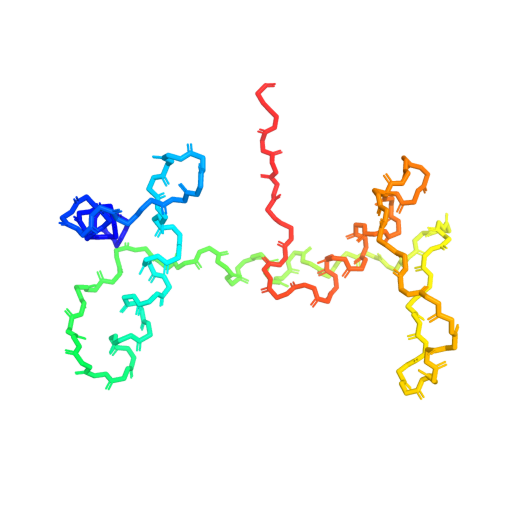 O 1
ATOM 641 N N . GLN A 1 87 ? 16.630 -5.385 -15.619 1.00 86.00 87 GLN A N 1
ATOM 642 C CA . GLN A 1 87 ? 18.038 -5.760 -15.667 1.00 86.00 87 GLN A CA 1
ATOM 643 C C . GLN A 1 87 ? 18.905 -4.785 -14.850 1.00 86.00 87 GLN A C 1
ATOM 645 O O . GLN A 1 87 ? 18.555 -3.610 -14.714 1.00 86.00 87 GLN A O 1
ATOM 650 N N . PRO A 1 88 ? 20.073 -5.215 -14.333 1.00 82.88 88 PRO A N 1
ATOM 651 C CA . PRO A 1 88 ? 20.945 -4.355 -13.526 1.00 82.88 88 PRO A CA 1
ATOM 652 C C . PRO A 1 88 ? 21.316 -3.018 -14.189 1.00 82.88 88 PRO A C 1
ATOM 654 O O . PRO A 1 88 ? 21.356 -1.995 -13.508 1.00 82.88 88 PRO A O 1
ATOM 657 N N . ALA A 1 89 ? 21.518 -3.007 -15.510 1.00 82.00 89 ALA A N 1
ATOM 658 C CA . ALA A 1 89 ? 21.838 -1.800 -16.278 1.00 82.00 89 ALA A CA 1
ATOM 659 C C . ALA A 1 89 ? 20.679 -0.784 -16.347 1.00 82.00 89 ALA A C 1
ATOM 661 O O . ALA A 1 89 ? 20.911 0.415 -16.453 1.00 82.00 89 ALA A O 1
ATOM 662 N N . GLU A 1 90 ? 19.433 -1.246 -16.234 1.00 81.94 90 GLU A N 1
ATOM 663 C CA . GLU A 1 90 ? 18.215 -0.422 -16.297 1.00 81.94 90 GLU A CA 1
ATOM 664 C C . GLU A 1 90 ? 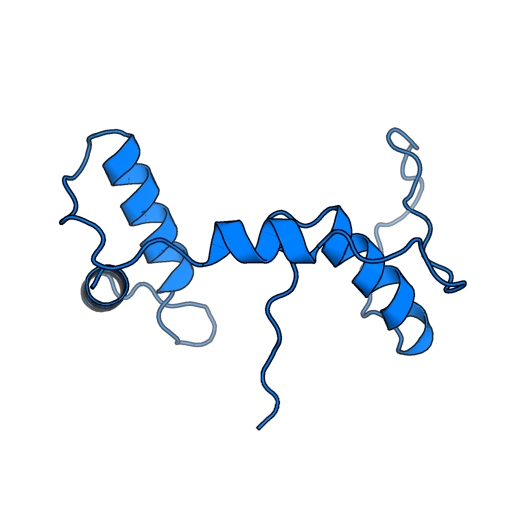17.826 0.142 -14.917 1.00 81.94 90 GLU A C 1
ATOM 666 O O . GLU A 1 90 ? 16.986 1.038 -14.785 1.00 81.94 90 GLU A O 1
ATOM 671 N N . TYR A 1 91 ? 18.441 -0.387 -13.855 1.00 80.19 91 TYR A N 1
ATOM 672 C CA . TYR A 1 91 ? 18.122 -0.044 -12.475 1.00 80.19 91 TYR A CA 1
ATOM 673 C C . TYR A 1 91 ? 18.280 1.455 -12.149 1.00 80.19 91 TYR A C 1
ATOM 675 O O . TYR A 1 91 ? 17.421 1.982 -11.432 1.00 80.19 91 TYR A O 1
ATOM 683 N N . PRO A 1 92 ? 19.303 2.183 -12.647 1.00 78.12 92 PRO A N 1
ATOM 684 C CA . PRO A 1 92 ? 19.421 3.625 -12.420 1.00 78.12 92 PRO A CA 1
ATOM 685 C C . PRO A 1 92 ? 18.248 4.427 -13.006 1.00 78.12 92 PRO A C 1
ATOM 687 O O . PRO A 1 92 ? 17.672 5.255 -12.295 1.00 78.12 92 PRO A O 1
ATOM 690 N N . GLY A 1 93 ? 17.843 4.137 -14.249 1.00 80.12 93 GLY A N 1
ATOM 691 C CA . GLY A 1 93 ? 16.716 4.797 -14.918 1.00 80.12 93 GLY A CA 1
ATOM 692 C C . GLY A 1 93 ? 15.392 4.530 -14.203 1.00 80.12 93 GLY A C 1
ATOM 693 O O . GLY A 1 93 ? 14.682 5.462 -13.819 1.00 80.12 93 GLY A O 1
ATOM 694 N N . TRP A 1 94 ? 15.114 3.262 -13.879 1.00 79.94 94 TRP A N 1
ATOM 695 C CA . TRP A 1 94 ? 13.915 2.884 -13.124 1.00 79.94 94 TRP A CA 1
ATOM 696 C C . TRP A 1 94 ? 13.855 3.566 -11.754 1.00 79.94 94 TRP A C 1
ATOM 698 O O . TRP A 1 94 ? 12.802 4.043 -11.328 1.00 79.94 94 TRP A O 1
ATOM 708 N N . ARG A 1 95 ? 14.994 3.655 -11.054 1.00 76.06 95 ARG A N 1
ATOM 709 C CA . ARG A 1 95 ? 15.072 4.345 -9.760 1.00 76.06 95 ARG A CA 1
ATOM 710 C C . ARG A 1 95 ? 14.729 5.823 -9.865 1.00 76.06 95 ARG A C 1
ATOM 712 O O . ARG A 1 95 ? 14.103 6.334 -8.937 1.00 76.06 95 ARG A O 1
ATOM 719 N N . SER A 1 96 ? 15.153 6.488 -10.937 1.00 75.31 96 SER A N 1
ATOM 720 C CA . SER A 1 96 ? 14.833 7.895 -11.185 1.00 75.31 96 SER A CA 1
ATOM 721 C C . SER A 1 96 ? 13.328 8.080 -11.401 1.00 75.31 96 SER A C 1
ATOM 723 O O . SER A 1 96 ? 12.693 8.855 -10.685 1.00 75.31 96 SER A O 1
ATOM 725 N N . LEU A 1 97 ? 12.726 7.269 -12.279 1.00 76.19 97 LEU A N 1
ATOM 726 C CA . LEU A 1 97 ? 11.282 7.289 -12.554 1.00 76.19 97 LEU A CA 1
ATOM 727 C C . LEU A 1 97 ? 10.446 7.005 -11.298 1.00 76.19 97 LEU A C 1
ATOM 729 O O . LEU A 1 97 ? 9.506 7.727 -10.981 1.00 76.19 97 LEU A O 1
ATOM 733 N N . MET A 1 98 ? 10.830 6.007 -10.499 1.00 76.62 98 MET A N 1
ATOM 734 C CA . MET A 1 98 ? 10.157 5.723 -9.227 1.00 76.62 98 MET A CA 1
ATOM 735 C C . MET A 1 98 ? 10.308 6.841 -8.196 1.00 76.62 98 MET A C 1
ATOM 737 O O . MET A 1 98 ? 9.421 7.026 -7.367 1.00 76.62 98 MET A O 1
ATOM 741 N N . ALA A 1 99 ? 11.418 7.579 -8.195 1.00 69.88 99 ALA A N 1
ATOM 742 C CA . ALA A 1 99 ? 11.557 8.728 -7.310 1.00 69.88 99 ALA A CA 1
ATOM 743 C C . ALA A 1 99 ? 10.620 9.871 -7.732 1.00 69.88 99 ALA A C 1
ATOM 745 O O . ALA A 1 99 ? 9.987 10.468 -6.864 1.00 69.88 99 ALA A O 1
ATOM 746 N N . ARG A 1 100 ? 10.508 10.133 -9.040 1.00 67.69 100 ARG A N 1
ATOM 747 C CA . ARG A 1 100 ? 9.710 11.230 -9.606 1.00 67.69 100 ARG A CA 1
ATOM 748 C C . ARG A 1 100 ? 8.20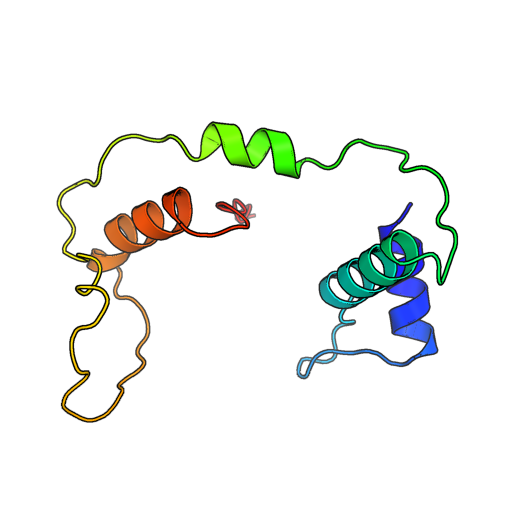4 10.967 -9.544 1.00 67.69 100 ARG A C 1
ATOM 750 O O . ARG A 1 100 ? 7.468 11.807 -9.029 1.00 67.69 100 ARG A O 1
ATOM 757 N N . ASP A 1 101 ? 7.763 9.796 -10.000 1.00 69.00 101 ASP A N 1
ATOM 758 C CA . ASP A 1 101 ? 6.352 9.561 -10.347 1.00 69.00 101 ASP A CA 1
ATOM 759 C C . ASP A 1 101 ? 5.615 8.643 -9.361 1.00 69.00 101 ASP A C 1
ATOM 761 O O . ASP A 1 101 ? 4.382 8.608 -9.313 1.00 69.00 101 ASP A O 1
ATOM 765 N N . HIS A 1 102 ? 6.338 7.892 -8.523 1.00 71.00 102 HIS A N 1
ATOM 766 C CA . HIS A 1 102 ? 5.696 6.955 -7.607 1.00 71.00 102 HIS A CA 1
ATOM 767 C C . HIS A 1 102 ? 5.180 7.662 -6.344 1.00 71.00 102 HIS A C 1
ATOM 769 O O . HIS A 1 102 ? 5.942 8.205 -5.543 1.00 71.00 102 HIS A O 1
ATOM 775 N N . TYR A 1 103 ? 3.873 7.559 -6.085 1.00 64.75 103 TYR A N 1
ATOM 776 C CA . TYR A 1 103 ? 3.185 8.240 -4.975 1.00 64.75 103 TYR A CA 1
ATOM 777 C C . TYR A 1 103 ? 3.710 7.915 -3.561 1.00 64.75 103 TYR A C 1
ATOM 779 O O . TYR A 1 103 ? 3.402 8.641 -2.608 1.00 64.75 103 TYR A O 1
ATOM 787 N N . LEU A 1 104 ? 4.478 6.832 -3.397 1.00 58.97 104 LEU A N 1
ATOM 788 C CA . LEU A 1 104 ? 5.116 6.489 -2.121 1.00 58.97 104 LEU A CA 1
ATOM 789 C C . LEU A 1 104 ? 6.538 7.044 -1.965 1.00 58.97 104 LEU A C 1
ATOM 791 O O . LEU A 1 104 ? 7.013 7.084 -0.830 1.00 58.97 104 LEU A O 1
ATOM 795 N N . GLY A 1 105 ? 7.203 7.486 -3.041 1.00 56.31 105 GLY A N 1
ATOM 796 C CA . GLY A 1 105 ? 8.645 7.752 -3.034 1.00 56.31 105 GLY A CA 1
ATOM 797 C C . GLY A 1 105 ? 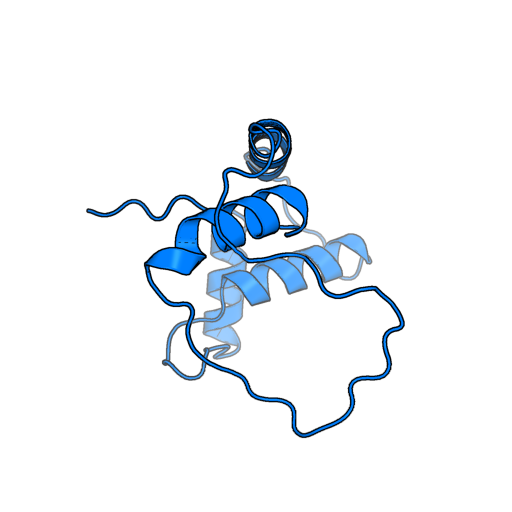9.454 6.539 -2.541 1.00 56.31 105 GLY A C 1
ATOM 798 O O . GLY A 1 105 ? 8.922 5.553 -2.030 1.00 56.31 105 GLY A O 1
ATOM 799 N N . ARG A 1 106 ? 10.776 6.547 -2.700 1.00 52.81 106 ARG A N 1
ATOM 800 C CA . ARG A 1 106 ? 11.608 5.396 -2.306 1.00 52.81 106 ARG A CA 1
ATOM 801 C C . ARG A 1 106 ? 11.516 5.111 -0.796 1.00 52.81 106 ARG A C 1
ATOM 803 O O . ARG A 1 106 ? 12.007 5.895 0.012 1.00 52.81 106 ARG A O 1
ATOM 810 N N . THR A 1 107 ? 11.047 3.925 -0.401 1.00 40.97 107 THR A N 1
ATOM 811 C CA . THR A 1 107 ? 11.454 3.324 0.879 1.00 40.97 107 THR A CA 1
ATOM 812 C C . THR A 1 107 ? 12.889 2.831 0.727 1.00 40.97 107 THR A C 1
ATOM 814 O O . THR A 1 107 ? 13.146 1.919 -0.057 1.00 40.97 107 THR A O 1
ATOM 817 N N . ARG A 1 108 ? 13.852 3.429 1.444 1.00 41.41 108 ARG A N 1
ATOM 818 C CA . ARG A 1 108 ? 15.169 2.798 1.623 1.00 41.41 108 ARG A CA 1
ATOM 819 C C . ARG A 1 108 ? 14.925 1.429 2.265 1.00 41.41 108 ARG A C 1
ATOM 821 O O . ARG A 1 108 ? 14.526 1.377 3.425 1.00 41.41 108 ARG A O 1
ATOM 828 N N . SER A 1 109 ? 15.155 0.340 1.537 1.00 37.34 109 SER A N 1
ATOM 829 C CA . SER A 1 109 ? 15.454 -0.935 2.180 1.00 37.34 109 SER A CA 1
ATOM 830 C C . SER A 1 109 ? 16.764 -0.729 2.939 1.00 37.34 109 SER A C 1
ATOM 832 O O . SER A 1 109 ? 17.805 -0.489 2.326 1.00 37.34 109 SER A O 1
ATOM 834 N N . ARG A 1 110 ? 16.710 -0.731 4.276 1.00 28.62 110 ARG A N 1
ATOM 835 C CA . ARG A 1 110 ? 17.901 -1.004 5.086 1.00 28.62 110 ARG A CA 1
ATOM 836 C C . ARG A 1 110 ? 18.297 -2.434 4.735 1.00 28.62 110 ARG A C 1
ATOM 838 O O . ARG A 1 110 ? 17.558 -3.351 5.074 1.00 28.62 110 ARG A O 1
ATOM 845 N N . ALA A 1 111 ? 19.381 -2.587 3.983 1.00 29.33 111 ALA A N 1
ATOM 846 C CA . ALA A 1 111 ? 20.154 -3.814 4.050 1.00 29.33 111 ALA A CA 1
ATOM 847 C C . ALA A 1 111 ? 20.754 -3.862 5.463 1.00 29.33 111 ALA A C 1
ATOM 849 O O . ALA A 1 111 ? 21.247 -2.838 5.951 1.00 29.33 111 ALA A O 1
ATOM 850 N N . SER A 1 112 ? 20.541 -4.991 6.134 1.00 32.72 112 SER A N 1
ATOM 851 C CA . SER A 1 112 ? 21.275 -5.400 7.330 1.00 32.72 112 SER A CA 1
ATOM 852 C C . SER A 1 112 ? 22.734 -5.656 6.990 1.00 32.72 112 SER A C 1
ATOM 854 O O . SER A 1 112 ? 22.991 -6.035 5.825 1.00 32.72 112 SER A O 1
#

Secondary structure (DSSP, 8-state):
-HHHHHHHHHHHTT-B-TTSSB-HHHHHHHHHHHHHTTSS--PPPSS--THHHHHHHT------S-S-PPPPTT----S-----PPPGGGHHHHHHHHHHH-TT--------

Foldseek 3Di:
DLLVVLVVVCVVVVQDDPVSHGPSVVSSVVVVVCVVVVVDPDPDDPDDDCQVVLLVVLPDDDQDPQPDDDDDPPPDPPDDDDDDDDDPSNVSVVLNCCSPPPSRHDDPDPDD